Protein AF-A0A067C933-F1 (afdb_monomer_lite)

InterPro domains:
  IPR001683 Phox homology [PF00787] (26-85)
  IPR001683 Phox homology [PS50195] (1-120)
  IPR036871 PX domain superfamily [G3DSA:3.30.1520.10] (2-106)
  IPR036871 PX domain superfamily [SSF64268] (8-86)

Organism: Saprolegnia parasitica (strain CBS 223.65) (NCBI:txid695850)

Secondary structure (DSSP, 8-state):
-----PPPP--EEEEEEEETTEEEEEEEEHHHHHHHHHHHHHH----PPPPPPPPSSSTTSHHHHHHHHHHHHHHHHHHHH-TT--EEEE-SSS-EEEE-------HHHHHHHHHHS---------

Structure (mmCIF, N/CA/C/O backbone):
data_AF-A0A067C933-F1
#
_entry.id   AF-A0A067C933-F1
#
loop_
_atom_site.group_PDB
_atom_site.id
_atom_site.type_symbol
_atom_site.label_atom_id
_atom_site.label_alt_id
_atom_site.label_comp_id
_atom_site.label_asym_id
_atom_site.label_entity_id
_atom_site.label_seq_id
_atom_site.pdbx_PDB_ins_code
_atom_site.Cartn_x
_atom_site.Cartn_y
_atom_site.Cartn_z
_atom_site.occupancy
_atom_site.B_iso_or_equiv
_atom_site.auth_seq_id
_atom_site.auth_comp_id
_atom_site.auth_asym_id
_atom_site.auth_atom_id
_atom_site.pdbx_PDB_model_num
ATOM 1 N N . MET A 1 1 ? -2.277 -32.487 -22.634 1.00 36.12 1 MET A N 1
ATOM 2 C CA . MET A 1 1 ? -1.527 -31.249 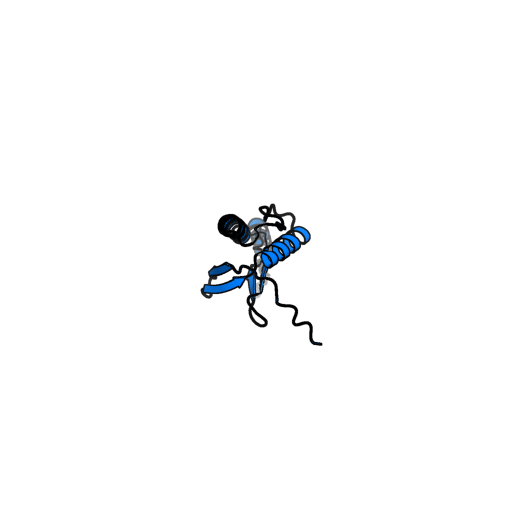-22.931 1.00 36.12 1 MET A CA 1
ATOM 3 C C . MET A 1 1 ? -1.914 -30.205 -21.892 1.00 36.12 1 MET A C 1
ATOM 5 O O . MET A 1 1 ? -2.949 -29.569 -22.028 1.00 36.12 1 MET A O 1
ATOM 9 N N . VAL A 1 2 ? -1.167 -30.122 -20.790 1.00 41.16 2 VAL A N 1
ATOM 10 C CA . VAL A 1 2 ? -1.400 -29.120 -19.741 1.00 41.16 2 VAL A CA 1
ATOM 11 C C . VAL A 1 2 ? -0.589 -27.896 -20.137 1.00 41.16 2 VAL A C 1
ATOM 13 O O . VAL A 1 2 ? 0.637 -27.936 -20.101 1.00 41.16 2 VAL A O 1
ATOM 16 N N . LEU A 1 3 ? -1.261 -26.829 -20.570 1.00 44.69 3 LEU A N 1
ATOM 17 C CA . LEU A 1 3 ? -0.622 -25.525 -20.694 1.00 44.69 3 LEU A CA 1
ATOM 18 C C . LEU A 1 3 ? -0.359 -25.039 -19.268 1.00 44.69 3 LEU A C 1
ATOM 20 O O . LEU A 1 3 ? -1.222 -24.429 -18.640 1.00 44.69 3 LEU A O 1
ATOM 24 N N . ALA A 1 4 ? 0.812 -25.369 -18.728 1.00 47.03 4 ALA A N 1
ATOM 25 C CA . ALA A 1 4 ? 1.339 -24.674 -17.570 1.00 47.03 4 ALA A CA 1
ATOM 26 C C . ALA A 1 4 ? 1.529 -23.217 -18.003 1.00 47.03 4 ALA A C 1
ATOM 28 O O . ALA A 1 4 ? 2.513 -22.866 -18.646 1.00 47.03 4 ALA A O 1
ATOM 29 N N . THR A 1 5 ? 0.534 -22.370 -17.746 1.00 51.25 5 THR A N 1
ATOM 30 C CA . THR A 1 5 ? 0.688 -20.928 -17.911 1.00 51.25 5 THR A CA 1
ATOM 31 C C . THR A 1 5 ? 1.694 -20.483 -16.862 1.00 51.25 5 THR A C 1
ATOM 33 O O . THR A 1 5 ? 1.325 -20.254 -15.707 1.00 51.25 5 THR A O 1
ATOM 36 N N . GLU A 1 6 ? 2.971 -20.428 -17.233 1.00 55.50 6 GLU A N 1
ATOM 37 C CA . GLU A 1 6 ? 4.002 -19.839 -16.392 1.00 55.50 6 GLU A CA 1
ATOM 38 C C . GLU A 1 6 ? 3.544 -18.430 -16.008 1.00 55.50 6 GLU A C 1
ATOM 40 O O . GLU A 1 6 ? 3.232 -17.586 -16.856 1.00 55.50 6 GLU A O 1
ATOM 45 N N . LYS A 1 7 ? 3.394 -18.191 -14.702 1.00 73.56 7 LYS A N 1
ATOM 46 C CA . LYS A 1 7 ? 2.989 -16.880 -14.201 1.00 73.56 7 LYS A CA 1
ATOM 47 C C . LYS A 1 7 ? 4.077 -15.889 -14.596 1.00 73.56 7 LYS A C 1
ATOM 49 O O . LYS A 1 7 ? 5.212 -16.024 -14.153 1.00 73.56 7 LYS A O 1
ATOM 54 N N . ALA A 1 8 ? 3.714 -14.887 -15.398 1.00 79.81 8 ALA A N 1
ATOM 55 C CA . ALA A 1 8 ? 4.637 -13.826 -15.777 1.00 79.81 8 ALA A CA 1
ATOM 56 C C . ALA A 1 8 ? 5.303 -13.219 -14.524 1.00 79.81 8 ALA A C 1
ATOM 58 O O . ALA A 1 8 ? 4.600 -12.980 -13.530 1.00 79.81 8 ALA A O 1
ATOM 59 N N . PRO A 1 9 ? 6.620 -12.953 -14.562 1.00 85.62 9 PRO A N 1
ATOM 60 C CA . PRO A 1 9 ? 7.351 -12.430 -13.416 1.00 85.62 9 PRO A CA 1
ATOM 61 C C . PRO A 1 9 ? 6.757 -11.105 -12.929 1.00 85.62 9 PRO A C 1
ATOM 63 O O . PRO A 1 9 ? 6.274 -10.279 -13.712 1.00 85.62 9 PRO A O 1
ATOM 66 N N . PHE A 1 10 ? 6.787 -10.897 -11.615 1.00 88.44 10 PHE A N 1
ATOM 67 C CA . PHE A 1 10 ? 6.245 -9.705 -10.972 1.00 88.44 10 PHE A CA 1
ATOM 68 C C . PHE A 1 10 ? 7.122 -9.245 -9.812 1.00 88.44 10 PHE A C 1
ATOM 70 O O . PHE A 1 10 ? 7.915 -10.004 -9.269 1.00 88.44 10 PHE A O 1
ATOM 77 N N . VAL A 1 11 ? 6.948 -7.977 -9.442 1.00 91.75 11 VAL A N 1
ATOM 78 C CA . VAL A 1 11 ? 7.640 -7.347 -8.316 1.00 91.75 11 VAL A CA 1
ATOM 79 C C . VAL A 1 11 ? 6.681 -7.244 -7.144 1.00 91.75 11 VAL A C 1
ATOM 81 O O . VAL A 1 11 ? 5.545 -6.771 -7.300 1.00 91.75 11 VAL A O 1
ATOM 84 N N . GLU A 1 12 ? 7.173 -7.642 -5.980 1.00 95.25 12 GLU A N 1
ATOM 85 C CA . GLU A 1 12 ? 6.558 -7.369 -4.690 1.00 95.25 12 GLU A CA 1
ATOM 86 C C . GLU A 1 12 ? 7.378 -6.333 -3.936 1.00 95.25 12 GLU A C 1
ATOM 88 O O . GLU A 1 12 ? 8.593 -6.229 -4.088 1.00 95.25 12 GLU A O 1
ATOM 93 N N . TYR A 1 13 ? 6.667 -5.532 -3.159 1.00 95.81 13 TYR A N 1
ATOM 94 C CA . TYR A 1 13 ? 7.231 -4.529 -2.282 1.00 95.81 13 TYR A CA 1
ATOM 95 C C . TYR A 1 13 ? 6.959 -4.985 -0.858 1.00 95.81 13 TYR A C 1
ATOM 97 O O . TYR A 1 13 ? 5.819 -5.331 -0.537 1.00 95.81 13 TYR A O 1
ATOM 105 N N . GLU A 1 14 ? 7.996 -4.983 -0.034 1.00 97.06 14 GLU A N 1
ATOM 106 C CA . GLU A 1 14 ? 7.857 -5.123 1.407 1.00 97.06 14 GLU A CA 1
ATOM 107 C C . GLU A 1 14 ? 7.205 -3.861 1.975 1.00 97.06 14 GLU A C 1
ATOM 109 O O . GLU A 1 14 ? 7.569 -2.735 1.620 1.00 97.06 14 GLU A O 1
ATOM 114 N N . ILE A 1 15 ? 6.201 -4.061 2.818 1.00 96.12 15 ILE A N 1
ATOM 115 C CA . ILE A 1 15 ? 5.399 -3.009 3.422 1.00 96.12 15 ILE A CA 1
ATOM 116 C C . ILE A 1 15 ? 5.425 -3.212 4.921 1.00 96.12 15 ILE A C 1
ATOM 118 O O . ILE A 1 15 ? 4.881 -4.189 5.437 1.00 96.12 15 ILE A O 1
ATOM 122 N N . GLU A 1 16 ? 5.994 -2.234 5.603 1.00 96.62 16 GLU A N 1
ATOM 123 C CA . GLU A 1 16 ? 6.002 -2.147 7.051 1.00 96.62 16 GLU A CA 1
ATOM 124 C C . GLU A 1 16 ? 4.853 -1.250 7.512 1.00 96.62 16 GLU A C 1
ATOM 126 O O . GLU A 1 16 ? 4.755 -0.078 7.139 1.00 96.62 16 GLU A O 1
ATOM 131 N N . ILE A 1 17 ? 3.954 -1.807 8.318 1.00 94.56 17 ILE A N 1
ATOM 132 C CA . ILE A 1 17 ? 2.792 -1.102 8.850 1.00 94.56 17 ILE A CA 1
ATOM 133 C C . ILE A 1 17 ? 2.899 -1.073 10.367 1.00 94.56 17 ILE A C 1
ATOM 135 O O . ILE A 1 17 ? 2.599 -2.052 11.051 1.00 94.56 17 ILE A O 1
ATOM 139 N N . SER A 1 18 ? 3.312 0.075 10.893 1.00 95.06 18 SER A N 1
ATOM 140 C CA . SER A 1 18 ? 3.338 0.315 12.332 1.00 95.06 18 SER A CA 1
ATOM 141 C C . SER A 1 18 ? 1.950 0.713 12.830 1.00 95.06 18 SER A C 1
ATOM 143 O O . SER A 1 18 ? 1.312 1.631 12.305 1.00 95.06 18 SER A O 1
ATOM 145 N N . THR A 1 19 ? 1.465 0.003 13.842 1.00 92.69 19 THR A N 1
ATOM 146 C CA . THR A 1 19 ? 0.189 0.265 14.510 1.00 92.69 19 THR A CA 1
ATOM 147 C C . THR A 1 19 ? 0.411 0.396 16.018 1.00 92.69 19 THR A C 1
ATOM 149 O O . THR A 1 19 ? 1.407 -0.110 16.533 1.00 92.69 19 THR A O 1
ATOM 152 N N . PRO A 1 20 ? -0.539 0.974 16.778 1.00 92.69 20 PRO A N 1
ATOM 153 C CA . PRO A 1 20 ? -0.445 0.997 18.241 1.00 92.69 20 PRO A CA 1
ATOM 154 C C . PRO A 1 20 ? -0.351 -0.393 18.892 1.00 92.69 20 PRO A C 1
ATOM 156 O O . PRO A 1 20 ? 0.035 -0.495 20.049 1.00 92.69 20 PRO A O 1
ATOM 159 N N . LYS A 1 21 ? -0.731 -1.458 18.170 1.00 91.94 21 LYS A N 1
ATOM 160 C CA . LYS A 1 21 ? -0.682 -2.848 18.645 1.00 91.94 21 LYS A CA 1
ATOM 161 C C . LYS A 1 21 ? 0.586 -3.593 18.216 1.00 91.94 21 LYS A C 1
ATOM 163 O O . LYS A 1 21 ? 0.722 -4.765 18.542 1.00 91.94 21 LYS A O 1
ATOM 168 N N . GLY A 1 22 ? 1.480 -2.943 17.472 1.00 94.12 22 GLY A N 1
ATOM 169 C CA . GLY A 1 22 ? 2.707 -3.543 16.959 1.00 94.12 22 GLY A CA 1
ATOM 170 C C . GLY A 1 22 ? 2.923 -3.308 15.467 1.00 94.12 22 GLY A C 1
ATOM 171 O O . GLY A 1 22 ? 2.150 -2.611 14.799 1.00 94.12 22 GLY A O 1
ATOM 172 N N . LEU A 1 23 ? 3.999 -3.905 14.962 1.00 95.81 23 LEU A N 1
ATOM 173 C CA . LEU A 1 23 ? 4.430 -3.846 13.570 1.00 95.81 23 LEU A CA 1
ATOM 174 C C . LEU A 1 23 ? 3.897 -5.053 12.795 1.00 95.81 23 LEU A C 1
ATOM 176 O O . LEU A 1 23 ? 4.014 -6.189 13.248 1.00 95.81 23 LEU A O 1
ATOM 180 N N . VAL A 1 24 ? 3.353 -4.804 11.607 1.00 95.44 24 VAL A N 1
ATOM 181 C CA . VAL A 1 24 ? 2.979 -5.844 10.645 1.00 95.44 24 VAL A CA 1
ATOM 182 C C . VAL A 1 24 ? 3.791 -5.643 9.375 1.00 95.44 24 VAL A C 1
ATOM 184 O O . VAL A 1 24 ? 3.774 -4.554 8.806 1.00 95.44 24 VAL A O 1
ATOM 187 N N . VAL A 1 25 ? 4.469 -6.694 8.917 1.00 95.56 25 VAL A N 1
ATOM 188 C CA . VAL A 1 25 ? 5.221 -6.699 7.656 1.00 95.56 25 VAL A CA 1
ATOM 189 C C . VAL A 1 25 ? 4.495 -7.580 6.648 1.00 95.56 25 VAL A C 1
ATOM 191 O O . VAL A 1 25 ? 4.085 -8.693 6.975 1.00 95.56 25 VAL A O 1
ATOM 194 N N . CYS A 1 2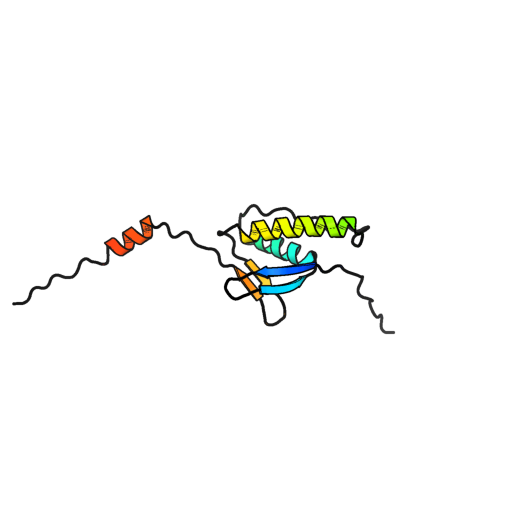6 ? 4.307 -7.093 5.423 1.00 95.38 26 CYS A N 1
ATOM 195 C CA . CYS A 1 26 ? 3.737 -7.899 4.347 1.00 95.38 26 CYS A CA 1
ATOM 196 C C . CYS A 1 26 ? 4.319 -7.563 2.977 1.00 95.38 26 CYS A C 1
ATOM 198 O O . CYS A 1 26 ? 4.786 -6.455 2.734 1.00 95.38 26 CYS A O 1
ATOM 200 N N . TRP A 1 27 ? 4.227 -8.521 2.060 1.00 96.25 27 TRP A N 1
ATOM 201 C CA . TRP A 1 27 ? 4.653 -8.366 0.674 1.00 96.25 27 TRP A CA 1
ATOM 202 C C . TRP A 1 27 ? 3.433 -8.106 -0.202 1.00 96.25 27 TRP A C 1
ATOM 204 O O . TRP A 1 27 ? 2.431 -8.822 -0.121 1.00 96.25 27 TRP A O 1
ATOM 214 N N . LYS A 1 28 ? 3.478 -7.035 -0.999 1.00 95.06 28 LYS A N 1
ATOM 215 C CA . LYS A 1 28 ? 2.355 -6.623 -1.850 1.00 95.06 28 LYS A CA 1
ATOM 216 C C . LYS A 1 28 ? 2.818 -6.217 -3.233 1.00 95.06 28 LYS A C 1
ATOM 218 O O . LYS A 1 28 ? 3.829 -5.539 -3.416 1.00 95.06 28 LYS A O 1
ATOM 223 N N . ARG A 1 29 ? 2.013 -6.544 -4.239 1.00 93.38 29 ARG A N 1
ATOM 224 C CA . ARG A 1 29 ? 2.231 -6.083 -5.611 1.00 93.38 29 ARG A CA 1
ATOM 225 C C . ARG A 1 29 ? 1.719 -4.662 -5.774 1.00 93.38 29 ARG A C 1
ATOM 227 O O . ARG A 1 29 ? 0.648 -4.299 -5.290 1.00 93.38 29 ARG A O 1
ATOM 234 N N . PHE A 1 30 ? 2.383 -3.889 -6.631 1.00 92.94 30 PHE A N 1
ATOM 235 C CA . PHE A 1 30 ? 1.970 -2.519 -6.970 1.00 92.94 30 PHE A CA 1
ATOM 236 C C . PHE A 1 30 ? 0.489 -2.399 -7.406 1.00 92.94 30 PHE A C 1
ATOM 238 O O . PHE A 1 30 ? -0.179 -1.391 -7.161 1.00 92.94 30 PHE A O 1
ATOM 245 N N . ARG A 1 31 ? -0.057 -3.441 -8.054 1.00 91.12 31 ARG A N 1
ATOM 246 C CA . ARG A 1 31 ? -1.464 -3.486 -8.487 1.00 91.12 31 ARG A CA 1
ATOM 247 C C . ARG A 1 31 ? -2.445 -3.381 -7.316 1.00 91.12 31 ARG A C 1
ATOM 249 O O . ARG A 1 31 ? -3.495 -2.768 -7.494 1.00 91.12 31 ARG A O 1
ATOM 256 N N . GLU A 1 32 ? -2.124 -3.941 -6.156 1.00 93.94 32 GLU A N 1
ATOM 257 C CA . GLU A 1 32 ? -3.009 -3.934 -4.985 1.00 93.94 32 GLU A CA 1
ATOM 258 C C . GLU A 1 32 ? -3.241 -2.502 -4.487 1.00 93.94 32 GLU A C 1
ATOM 260 O O . GLU A 1 32 ? -4.381 -2.095 -4.278 1.00 93.94 32 GLU A O 1
ATOM 265 N N . PHE A 1 33 ? -2.199 -1.669 -4.466 1.00 94.06 33 PHE A N 1
ATOM 266 C CA . PHE A 1 33 ? -2.319 -0.249 -4.112 1.00 94.06 33 PHE A CA 1
ATOM 267 C C . PHE A 1 33 ? -3.115 0.565 -5.131 1.00 94.06 33 PHE A C 1
ATOM 269 O O . PHE A 1 33 ? -3.835 1.498 -4.770 1.00 94.06 33 PHE A O 1
ATOM 276 N N . ARG A 1 34 ? -3.056 0.198 -6.418 1.00 93.12 34 ARG A N 1
ATOM 277 C CA . ARG A 1 34 ? -3.923 0.815 -7.434 1.00 93.12 34 ARG A CA 1
ATOM 278 C C . ARG A 1 34 ? -5.394 0.492 -7.193 1.00 93.12 34 ARG A C 1
ATOM 280 O O . ARG A 1 34 ? -6.226 1.383 -7.365 1.00 93.12 34 ARG A O 1
ATOM 287 N N . ILE A 1 35 ? -5.702 -0.748 -6.812 1.00 93.12 35 ILE A N 1
ATOM 288 C CA . ILE A 1 35 ? -7.06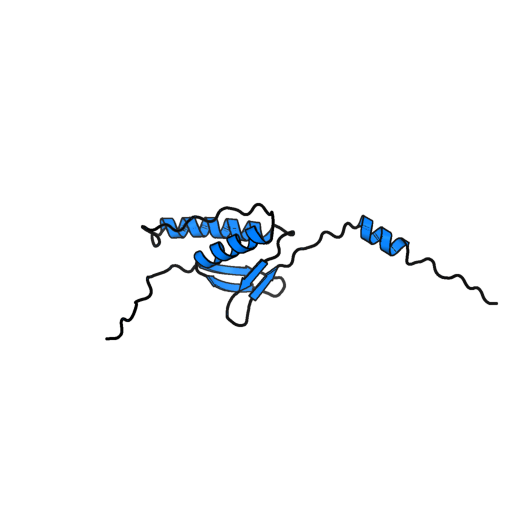2 -1.167 -6.451 1.00 93.12 35 ILE A CA 1
ATOM 289 C C . ILE A 1 35 ? -7.516 -0.407 -5.202 1.00 93.12 35 ILE A C 1
ATOM 291 O O . ILE A 1 35 ? -8.582 0.202 -5.235 1.00 93.12 35 ILE A O 1
ATOM 295 N N . LEU A 1 36 ? -6.676 -0.340 -4.164 1.00 93.44 36 LEU A N 1
ATOM 296 C CA . LEU A 1 36 ? -6.953 0.424 -2.946 1.00 93.44 36 LEU A CA 1
ATOM 297 C C . LEU A 1 36 ? -7.265 1.893 -3.260 1.00 93.44 36 LEU A C 1
ATOM 299 O O . LEU A 1 36 ? -8.323 2.397 -2.892 1.00 93.44 36 LEU A O 1
ATOM 303 N N . ARG A 1 37 ? -6.396 2.574 -4.017 1.00 93.56 37 ARG A N 1
ATOM 304 C CA . ARG A 1 37 ? -6.617 3.966 -4.436 1.00 93.56 37 ARG A CA 1
ATOM 305 C C . ARG A 1 37 ? -7.924 4.132 -5.209 1.00 93.56 37 ARG A C 1
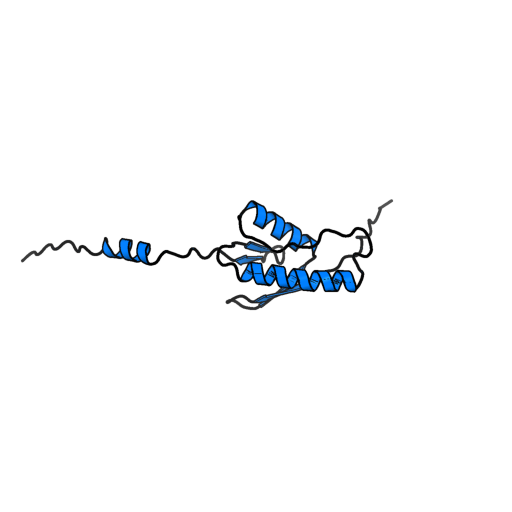ATOM 307 O O . ARG A 1 37 ? -8.627 5.121 -5.019 1.00 93.56 37 ARG A O 1
ATOM 314 N N . HIS A 1 38 ? -8.235 3.200 -6.106 1.00 91.56 38 HIS A N 1
ATOM 315 C CA . HIS A 1 38 ? -9.483 3.236 -6.859 1.00 91.56 38 HIS A CA 1
ATOM 316 C C . HIS A 1 38 ? -10.699 3.080 -5.937 1.00 91.56 38 HIS A C 1
ATOM 318 O O . HIS A 1 38 ? -11.686 3.793 -6.113 1.00 91.56 38 HIS A O 1
ATOM 324 N N . GLY A 1 39 ? -10.639 2.171 -4.962 1.00 91.62 39 GLY A N 1
ATOM 325 C CA . GLY A 1 39 ? -11.680 2.008 -3.950 1.00 91.62 39 GLY A CA 1
ATOM 326 C C . GLY A 1 39 ? -11.895 3.297 -3.161 1.00 91.62 39 GLY A C 1
ATOM 327 O O . GLY A 1 39 ? -13.013 3.794 -3.092 1.00 91.62 39 GLY A O 1
ATOM 328 N N . LEU A 1 40 ? -10.811 3.910 -2.682 1.00 91.56 40 LEU A N 1
ATOM 329 C CA . LEU A 1 40 ? -10.880 5.144 -1.896 1.00 91.56 40 LEU A CA 1
ATOM 330 C C . LEU A 1 40 ? -11.429 6.338 -2.673 1.00 91.56 40 LEU A C 1
ATOM 332 O O . LEU A 1 40 ? -12.149 7.153 -2.107 1.00 91.56 40 LEU A O 1
ATOM 336 N N . LYS A 1 41 ? -11.133 6.435 -3.971 1.00 90.25 41 LYS A N 1
ATOM 337 C CA . LYS A 1 41 ? -11.734 7.458 -4.837 1.00 90.25 41 LYS A CA 1
ATOM 338 C C . LYS A 1 41 ? -13.246 7.311 -4.996 1.00 90.25 41 LYS A C 1
ATOM 340 O O . LYS A 1 41 ? -13.908 8.298 -5.277 1.00 90.25 41 LYS A O 1
ATOM 345 N N . ARG A 1 42 ? -13.782 6.093 -4.876 1.00 88.94 42 ARG A N 1
ATOM 346 C CA . ARG A 1 42 ? -15.231 5.849 -4.945 1.00 88.94 42 ARG A CA 1
ATOM 347 C C . ARG A 1 42 ? -15.926 6.150 -3.621 1.00 88.94 42 ARG A C 1
ATOM 349 O O . ARG A 1 42 ? -17.095 6.502 -3.629 1.00 88.94 42 ARG A O 1
ATOM 356 N N . THR A 1 43 ? -15.227 5.988 -2.501 1.00 87.44 43 THR A N 1
ATOM 357 C CA . THR A 1 43 ? -15.807 6.115 -1.155 1.00 87.44 43 THR A CA 1
ATOM 358 C C . THR A 1 43 ? -15.477 7.439 -0.465 1.00 87.44 43 THR A C 1
ATOM 360 O O . THR A 1 43 ? -15.977 7.706 0.628 1.00 87.44 43 THR A O 1
ATOM 363 N N . SER A 1 44 ? -14.628 8.278 -1.064 1.00 86.25 44 SER A N 1
ATOM 364 C CA . SER A 1 44 ? -14.215 9.556 -0.486 1.00 86.25 44 SER A CA 1
ATOM 365 C C . SER A 1 44 ? -13.846 10.589 -1.550 1.00 86.25 44 SER A C 1
ATOM 367 O O . SER A 1 44 ? -13.288 10.256 -2.594 1.00 86.25 44 SER A O 1
ATOM 369 N N . ASN A 1 45 ? -14.058 11.865 -1.222 1.00 82.69 45 ASN A N 1
ATOM 370 C CA . ASN A 1 45 ? -13.621 13.009 -2.032 1.00 82.69 45 ASN A CA 1
ATOM 371 C C . ASN A 1 45 ? -12.190 13.467 -1.691 1.00 82.69 45 ASN A C 1
ATOM 373 O O . ASN A 1 45 ? -11.780 14.571 -2.050 1.00 82.69 45 ASN A O 1
ATOM 377 N N . ALA A 1 46 ? -11.422 12.651 -0.962 1.00 84.12 46 ALA A N 1
ATOM 378 C CA . ALA A 1 46 ? -10.077 13.023 -0.553 1.00 84.12 46 ALA A CA 1
ATOM 379 C C . ALA A 1 46 ? -9.149 13.144 -1.770 1.00 84.12 46 ALA A C 1
ATOM 381 O O . ALA A 1 46 ? -9.121 12.283 -2.657 1.00 84.12 46 ALA A O 1
ATOM 382 N N . ARG A 1 47 ? -8.326 14.195 -1.785 1.00 84.19 47 ARG A N 1
ATOM 383 C CA . ARG A 1 47 ? -7.250 14.330 -2.770 1.00 84.19 47 ARG A CA 1
ATOM 384 C C . ARG A 1 47 ? -6.154 13.317 -2.446 1.00 84.19 47 ARG A C 1
ATOM 386 O O . ARG A 1 47 ? -5.347 13.529 -1.552 1.00 84.19 47 ARG A O 1
ATOM 393 N N . LEU A 1 48 ? -6.164 12.199 -3.168 1.00 83.06 48 LEU A N 1
ATOM 394 C CA . LEU A 1 48 ? -5.158 11.144 -3.066 1.00 83.06 48 LEU A CA 1
ATOM 395 C C . LEU A 1 48 ? -4.092 11.293 -4.158 1.00 83.06 48 LEU A C 1
ATOM 397 O O . LEU A 1 48 ? -4.457 11.484 -5.331 1.00 83.06 48 LEU A O 1
ATOM 401 N N . PRO A 1 49 ? -2.802 11.104 -3.829 1.00 82.88 49 PRO A N 1
ATOM 402 C CA . PRO A 1 49 ? -1.725 11.248 -4.795 1.00 82.88 49 PRO A CA 1
ATOM 403 C C . PRO A 1 49 ? -1.886 10.208 -5.906 1.00 82.88 49 PRO A C 1
ATOM 405 O O . PRO A 1 49 ? -2.489 9.140 -5.731 1.00 82.88 49 PRO A O 1
ATOM 408 N N . SER A 1 50 ? -1.443 10.549 -7.113 1.00 83.44 50 SER A N 1
ATOM 409 C CA . SER A 1 50 ? -1.533 9.650 -8.260 1.00 83.44 50 SER A CA 1
ATOM 410 C C . SER A 1 50 ? -0.530 8.515 -8.152 1.00 83.44 50 SER A C 1
ATOM 412 O O . SER A 1 50 ? 0.660 8.757 -8.018 1.00 83.44 50 SER A O 1
ATOM 414 N N . LEU A 1 51 ? -1.011 7.281 -8.297 1.00 89.19 51 LEU A N 1
ATOM 415 C CA . LEU A 1 51 ? -0.150 6.129 -8.542 1.00 89.19 51 LEU A CA 1
ATOM 416 C C . LEU A 1 51 ? 0.080 5.971 -10.054 1.00 89.19 51 LEU A C 1
ATOM 418 O O . LEU A 1 51 ? -0.879 6.144 -10.820 1.00 89.19 51 LEU A O 1
ATOM 422 N N . PRO A 1 52 ? 1.301 5.620 -10.494 1.00 84.00 52 PRO A N 1
ATOM 423 C CA . PRO A 1 52 ? 1.628 5.485 -11.905 1.00 84.00 52 PRO A CA 1
ATOM 424 C C . PRO A 1 52 ? 0.754 4.436 -12.599 1.00 84.00 52 PRO A C 1
ATOM 426 O O . PRO A 1 52 ? 0.336 3.424 -12.021 1.00 84.00 52 PRO A O 1
ATOM 429 N N . LYS A 1 53 ? 0.454 4.690 -13.876 1.00 79.50 53 LYS A N 1
ATOM 430 C CA . LYS A 1 53 ? -0.261 3.732 -14.726 1.00 79.50 53 LYS A CA 1
ATOM 431 C C . LYS A 1 53 ? 0.629 2.510 -14.982 1.00 79.50 53 LYS A C 1
ATOM 433 O O . LYS A 1 53 ? 1.849 2.551 -14.842 1.00 79.50 53 LYS A O 1
ATOM 438 N N . ARG A 1 54 ? 0.004 1.391 -15.359 1.00 77.19 54 ARG A N 1
ATOM 439 C CA . ARG A 1 54 ? 0.749 0.195 -15.775 1.00 77.19 54 ARG A CA 1
ATOM 440 C C . ARG A 1 54 ? 1.536 0.552 -17.037 1.00 77.19 54 ARG A C 1
ATOM 442 O O . ARG A 1 54 ? 0.918 0.961 -18.015 1.00 77.19 54 ARG A O 1
ATOM 449 N N . ARG A 1 55 ? 2.860 0.386 -17.003 1.00 77.62 55 ARG A N 1
ATOM 450 C CA . ARG A 1 55 ? 3.686 0.383 -18.215 1.00 77.62 55 ARG A CA 1
ATOM 451 C C . ARG A 1 55 ? 3.552 -0.994 -18.868 1.00 77.62 55 ARG A C 1
ATOM 453 O O . ARG A 1 55 ? 3.306 -1.978 -18.173 1.00 77.62 55 ARG A O 1
ATOM 460 N N . TRP A 1 56 ? 3.621 -1.064 -20.189 1.00 70.75 56 TRP A N 1
ATOM 461 C CA . TRP A 1 56 ? 3.575 -2.340 -20.920 1.00 70.75 56 TRP A CA 1
ATOM 462 C C . TRP A 1 56 ? 4.981 -2.869 -21.217 1.00 70.75 56 TRP A C 1
ATOM 464 O O . TRP A 1 56 ? 5.169 -4.076 -21.293 1.00 70.75 56 TRP A O 1
ATOM 474 N N . LEU A 1 57 ? 5.966 -1.970 -21.270 1.00 69.69 57 LEU A N 1
ATOM 475 C CA . LEU A 1 57 ? 7.382 -2.254 -21.489 1.00 69.69 57 LEU A CA 1
ATOM 476 C C . LEU A 1 57 ? 8.192 -1.912 -20.228 1.00 69.69 57 LEU A C 1
ATOM 478 O O . LEU A 1 57 ? 7.789 -1.042 -19.451 1.00 69.69 57 LEU A O 1
ATOM 482 N N . CYS A 1 58 ? 9.308 -2.616 -20.018 1.00 76.44 58 CYS A N 1
ATOM 483 C CA . CYS A 1 58 ? 10.286 -2.374 -18.943 1.00 76.44 58 CYS A CA 1
ATOM 484 C C . CYS A 1 58 ? 9.708 -2.331 -17.514 1.00 76.44 58 CYS A C 1
ATOM 486 O O . CYS A 1 58 ? 10.238 -1.664 -16.633 1.00 76.44 58 CYS A O 1
ATOM 488 N N . ASN A 1 59 ? 8.626 -3.068 -17.245 1.00 78.38 59 ASN A N 1
ATOM 489 C CA . ASN A 1 59 ? 7.970 -3.071 -15.929 1.00 78.38 59 ASN A CA 1
ATOM 490 C C . ASN A 1 59 ? 8.837 -3.590 -14.776 1.00 78.38 59 ASN A C 1
ATOM 492 O O . ASN A 1 59 ? 8.498 -3.320 -13.622 1.00 78.38 59 ASN A O 1
ATOM 496 N N . LEU A 1 60 ? 9.869 -4.368 -15.109 1.00 86.50 60 LEU A N 1
ATOM 497 C CA . LEU A 1 60 ? 10.808 -5.001 -14.188 1.00 86.50 60 LEU A CA 1
ATOM 498 C C . LEU A 1 60 ? 12.178 -4.304 -14.190 1.00 86.50 60 LEU A C 1
ATOM 500 O O . LEU A 1 60 ? 13.108 -4.819 -13.583 1.00 86.50 60 LEU A O 1
ATOM 504 N N . SER A 1 61 ? 12.324 -3.158 -14.873 1.00 89.44 61 SER A N 1
ATOM 505 C CA . SER A 1 61 ? 13.570 -2.391 -14.792 1.00 89.44 61 SER A CA 1
ATOM 506 C C . SER A 1 61 ? 13.756 -1.825 -13.387 1.00 89.44 61 SER A C 1
ATOM 508 O O . SER A 1 61 ? 12.786 -1.420 -12.738 1.00 89.44 61 SER A O 1
ATOM 510 N N . THR A 1 62 ? 15.005 -1.755 -12.933 1.00 91.00 62 THR A N 1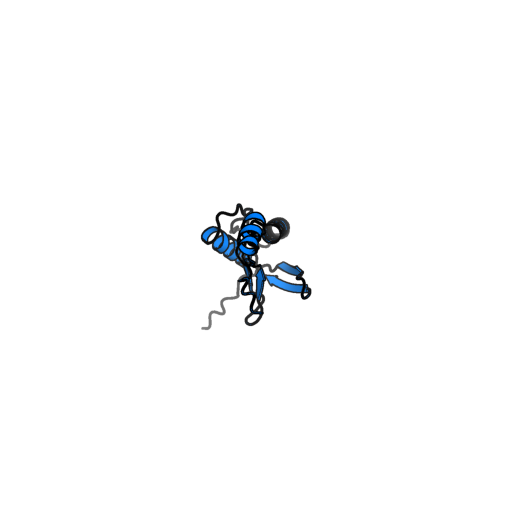
ATOM 511 C CA . THR A 1 62 ? 15.392 -1.152 -11.649 1.00 91.00 62 THR A CA 1
ATOM 512 C C . THR A 1 62 ? 14.846 0.266 -11.495 1.00 91.00 62 THR A C 1
ATOM 514 O O . THR A 1 62 ? 14.275 0.575 -10.451 1.00 91.00 62 THR A O 1
ATOM 517 N N . ASP A 1 63 ? 14.903 1.081 -12.550 1.00 90.81 63 ASP A N 1
ATOM 518 C CA . ASP A 1 63 ? 14.363 2.449 -12.550 1.00 90.81 63 ASP A CA 1
ATOM 519 C C . ASP A 1 63 ? 12.845 2.483 -12.341 1.00 90.81 63 ASP A C 1
ATOM 521 O O . ASP A 1 63 ? 12.319 3.272 -11.560 1.00 90.81 63 ASP A O 1
ATOM 525 N N . THR A 1 64 ? 12.106 1.585 -13.001 1.00 90.62 64 THR A N 1
ATOM 526 C CA . THR A 1 64 ? 10.648 1.512 -12.826 1.00 90.62 64 THR A CA 1
ATOM 527 C C . THR A 1 64 ? 10.292 1.019 -11.423 1.00 90.62 64 THR A C 1
ATOM 529 O O . THR A 1 64 ? 9.287 1.445 -10.845 1.00 90.62 64 THR A O 1
ATOM 532 N N . ILE A 1 65 ? 11.091 0.108 -10.865 1.00 92.62 65 ILE A N 1
ATOM 533 C CA . ILE A 1 65 ? 10.895 -0.419 -9.513 1.00 92.62 65 ILE A CA 1
ATOM 534 C C . ILE A 1 65 ? 11.149 0.674 -8.471 1.00 92.62 65 ILE A C 1
ATOM 536 O O . ILE A 1 65 ? 10.318 0.843 -7.573 1.00 92.62 65 ILE A O 1
ATOM 540 N N . SER A 1 66 ? 12.241 1.431 -8.608 1.00 92.75 66 SER A N 1
ATOM 541 C CA . SER A 1 66 ? 12.619 2.509 -7.690 1.00 92.75 66 SER A CA 1
ATOM 542 C C . SER A 1 66 ? 11.622 3.670 -7.736 1.00 92.75 66 SER A C 1
ATOM 544 O O . SER A 1 66 ? 11.132 4.090 -6.686 1.00 92.75 66 SER A O 1
ATOM 546 N N . GLU A 1 67 ? 11.210 4.106 -8.930 1.00 92.38 67 GLU A N 1
ATOM 547 C CA . GLU A 1 67 ? 10.184 5.139 -9.120 1.00 92.38 67 GLU A CA 1
ATOM 548 C C . GLU A 1 67 ? 8.873 4.741 -8.424 1.00 92.38 67 GLU A C 1
ATOM 550 O O . GLU A 1 67 ? 8.295 5.504 -7.646 1.00 92.38 67 GLU A O 1
ATOM 555 N N . ARG A 1 68 ? 8.422 3.497 -8.628 1.00 93.50 68 ARG A N 1
ATOM 556 C CA . ARG A 1 68 ? 7.220 2.976 -7.962 1.00 93.50 68 ARG A CA 1
ATOM 557 C C . ARG A 1 68 ? 7.362 2.930 -6.450 1.00 93.50 68 ARG A C 1
ATOM 559 O O . ARG A 1 68 ? 6.384 3.240 -5.776 1.00 93.50 68 ARG A O 1
ATOM 566 N N . LYS A 1 69 ? 8.532 2.563 -5.921 1.00 94.50 69 LYS A N 1
ATOM 567 C CA . LYS A 1 69 ? 8.788 2.546 -4.474 1.00 94.50 69 LYS A CA 1
ATOM 568 C C . LYS A 1 69 ? 8.616 3.943 -3.874 1.00 94.50 69 LYS A C 1
ATOM 570 O O . LYS A 1 69 ? 7.887 4.096 -2.899 1.00 94.50 69 LYS A O 1
ATOM 575 N N . VAL A 1 70 ? 9.204 4.967 -4.497 1.00 94.44 70 VAL A N 1
ATOM 576 C CA . VAL A 1 70 ? 9.066 6.367 -4.056 1.00 94.44 70 VAL A CA 1
ATOM 577 C C . VAL A 1 70 ? 7.597 6.796 -4.049 1.00 94.44 70 VAL A C 1
ATOM 579 O O . VAL A 1 70 ? 7.100 7.323 -3.053 1.00 94.44 70 VAL A O 1
ATOM 582 N N . MET A 1 71 ? 6.868 6.509 -5.128 1.00 93.25 71 MET A N 1
ATOM 583 C CA . MET A 1 71 ? 5.456 6.884 -5.239 1.00 93.25 71 MET A CA 1
ATOM 584 C C . MET A 1 71 ? 4.548 6.095 -4.287 1.00 93.25 71 MET A C 1
ATOM 586 O O . MET A 1 71 ? 3.562 6.645 -3.794 1.00 93.25 71 MET A O 1
ATOM 590 N N . LEU A 1 72 ? 4.863 4.826 -4.010 1.00 95.06 72 LEU A N 1
ATOM 591 C CA . LEU A 1 72 ? 4.164 4.032 -2.999 1.00 95.06 72 LEU A CA 1
ATOM 592 C C . LEU A 1 72 ? 4.348 4.636 -1.613 1.00 95.06 72 LEU A C 1
ATOM 594 O O . LEU A 1 72 ? 3.353 4.856 -0.927 1.00 95.06 72 LEU A O 1
ATOM 598 N N . ASN A 1 73 ? 5.580 4.973 -1.235 1.00 95.44 73 ASN A N 1
ATOM 599 C CA . ASN A 1 73 ? 5.859 5.602 0.053 1.00 95.44 73 ASN A CA 1
ATOM 600 C C . ASN A 1 73 ? 5.099 6.925 0.195 1.00 95.44 73 ASN A C 1
ATOM 602 O O . ASN A 1 73 ? 4.402 7.132 1.183 1.00 95.44 73 ASN A O 1
ATOM 606 N N . GLN A 1 74 ? 5.133 7.785 -0.828 1.00 94.38 74 GLN A N 1
ATOM 607 C CA . GLN A 1 74 ? 4.375 9.037 -0.817 1.00 94.38 74 GLN A CA 1
ATOM 608 C C . GLN A 1 74 ? 2.860 8.801 -0.684 1.00 94.38 74 GLN A C 1
ATOM 610 O O . GLN A 1 74 ? 2.184 9.499 0.075 1.00 94.38 74 GLN A O 1
ATOM 615 N N . PHE A 1 75 ? 2.317 7.813 -1.403 1.00 94.75 75 PHE A N 1
ATOM 616 C CA . PHE A 1 75 ? 0.904 7.448 -1.327 1.00 94.75 75 PHE A CA 1
ATOM 617 C C . PHE A 1 75 ? 0.501 6.953 0.062 1.00 94.75 75 PHE A C 1
ATOM 619 O O . PHE A 1 75 ? -0.497 7.432 0.604 1.00 94.75 75 PHE A O 1
ATOM 626 N N . LEU A 1 76 ? 1.275 6.039 0.645 1.00 94.56 76 LEU A N 1
ATOM 627 C CA . LEU A 1 76 ? 1.001 5.469 1.961 1.00 94.56 76 LEU A CA 1
ATOM 628 C C . LEU A 1 76 ? 1.114 6.526 3.063 1.00 94.56 76 LEU A C 1
ATOM 630 O O . LEU A 1 76 ? 0.204 6.631 3.882 1.00 94.56 76 LEU A O 1
ATOM 634 N N . SER A 1 77 ? 2.141 7.378 3.030 1.00 93.62 77 SER A N 1
ATOM 635 C CA . SER A 1 77 ? 2.304 8.459 4.009 1.00 93.62 77 SER A CA 1
ATOM 636 C C . SER A 1 77 ? 1.112 9.420 4.018 1.00 93.62 77 SER A C 1
ATOM 638 O O . SER A 1 77 ? 0.589 9.748 5.082 1.00 93.62 77 SER A O 1
ATOM 640 N N . GLN A 1 78 ? 0.606 9.827 2.847 1.00 92.69 78 GLN A N 1
ATOM 641 C CA . GLN A 1 78 ? -0.574 10.703 2.767 1.00 92.69 78 GLN A CA 1
ATOM 642 C C . GLN A 1 78 ? -1.864 10.001 3.213 1.00 92.69 78 GLN A C 1
ATOM 644 O O . GLN A 1 78 ? -2.731 10.607 3.845 1.00 92.69 78 GLN A O 1
ATOM 649 N N . LEU A 1 79 ? -1.995 8.712 2.902 1.00 92.44 79 LEU A N 1
ATOM 650 C CA . LEU A 1 79 ? -3.135 7.882 3.282 1.00 92.44 79 LEU A CA 1
ATOM 651 C C . LEU A 1 79 ? -3.198 7.647 4.803 1.00 92.44 79 LEU A C 1
ATOM 653 O O . LEU A 1 79 ? -4.285 7.639 5.393 1.00 92.44 79 LEU A O 1
ATOM 657 N N . VAL A 1 80 ? -2.042 7.521 5.457 1.00 92.44 80 VAL A N 1
ATOM 658 C CA . VAL A 1 80 ? -1.931 7.468 6.920 1.00 92.44 80 VAL A CA 1
ATOM 659 C C . VAL A 1 80 ? -2.233 8.836 7.535 1.00 92.44 80 VAL A C 1
ATOM 661 O O . VAL A 1 80 ? -3.082 8.902 8.425 1.00 92.44 80 VAL A O 1
ATOM 664 N N . ALA A 1 81 ? -1.642 9.920 7.023 1.00 91.50 81 ALA A N 1
ATOM 665 C CA . ALA A 1 81 ? -1.795 11.272 7.573 1.00 91.50 81 ALA A CA 1
ATOM 666 C C . ALA A 1 81 ? -3.233 11.823 7.507 1.00 91.50 81 ALA A C 1
ATOM 668 O O . ALA A 1 81 ? -3.642 12.610 8.354 1.00 91.50 81 ALA A O 1
ATOM 669 N N . ASN A 1 82 ? -4.033 11.408 6.523 1.00 91.69 82 ASN A N 1
ATOM 670 C CA . ASN A 1 82 ? -5.385 11.936 6.351 1.00 91.69 82 ASN A CA 1
ATOM 671 C C . ASN A 1 82 ? -6.397 11.276 7.307 1.00 91.69 82 ASN A C 1
ATOM 673 O O . ASN A 1 82 ? -6.930 10.202 7.021 1.00 91.69 82 ASN A O 1
ATOM 677 N N . GLU A 1 83 ? -6.683 11.909 8.445 1.00 89.75 83 GLU A N 1
ATOM 678 C CA . GLU A 1 83 ? -7.602 11.409 9.485 1.00 89.75 83 GLU A CA 1
ATOM 679 C C . GLU A 1 83 ? -9.051 11.195 9.018 1.00 89.75 83 GLU A C 1
ATOM 681 O O . GLU A 1 83 ? -9.752 10.328 9.550 1.00 89.75 83 GLU A O 1
ATOM 686 N N . ALA A 1 84 ? -9.480 11.919 7.982 1.00 87.19 84 ALA A N 1
ATOM 687 C CA . ALA A 1 84 ? -10.809 11.776 7.399 1.00 87.19 84 ALA A CA 1
ATOM 688 C C . ALA A 1 84 ? -10.950 10.501 6.542 1.00 87.19 84 ALA A C 1
ATOM 690 O O . ALA A 1 84 ? -12.058 10.133 6.142 1.00 87.19 84 ALA A O 1
ATOM 691 N N . LEU A 1 85 ? -9.854 9.804 6.234 1.00 90.38 85 LEU A N 1
ATOM 692 C CA . LEU A 1 85 ? -9.885 8.585 5.434 1.00 90.38 85 LEU A CA 1
ATOM 693 C C . LEU A 1 85 ? -10.004 7.326 6.288 1.00 90.38 85 LEU A C 1
ATOM 695 O O . LEU A 1 85 ? -9.235 7.103 7.221 1.00 90.38 85 LEU A O 1
ATOM 699 N N . GLN A 1 86 ? -10.936 6.469 5.874 1.00 92.19 86 GLN A N 1
ATOM 700 C CA . GLN A 1 86 ? -11.036 5.084 6.309 1.00 92.19 86 GLN A CA 1
ATOM 701 C C . GLN A 1 86 ? -10.523 4.172 5.199 1.00 92.19 86 GLN A C 1
ATOM 703 O O . GLN A 1 86 ? -10.875 4.351 4.032 1.00 92.19 86 GLN A O 1
ATOM 708 N N . TRP A 1 87 ? -9.710 3.189 5.566 1.00 93.44 87 TRP A N 1
ATOM 709 C CA . TRP A 1 87 ? -9.140 2.229 4.631 1.00 93.44 87 TRP A CA 1
ATOM 710 C C . TRP A 1 87 ? -8.781 0.919 5.327 1.00 93.44 87 TRP A C 1
ATOM 712 O O . TRP A 1 87 ? -8.688 0.848 6.552 1.00 93.44 87 TRP A O 1
ATOM 722 N N . GLY A 1 88 ? -8.573 -0.119 4.523 1.00 93.75 88 GLY A N 1
ATOM 723 C CA . GLY A 1 88 ? -8.057 -1.403 4.972 1.00 93.75 88 GLY A CA 1
ATOM 724 C C . GLY A 1 88 ? -7.010 -1.930 4.000 1.00 93.75 88 GLY A C 1
ATOM 725 O O . GLY A 1 88 ? -7.150 -1.756 2.789 1.00 93.75 88 GLY A O 1
ATOM 726 N N . ILE A 1 89 ? -5.968 -2.558 4.535 1.00 93.81 89 ILE A N 1
ATOM 727 C CA . ILE A 1 89 ? -4.979 -3.322 3.778 1.00 93.81 89 ILE A CA 1
ATOM 728 C C . ILE A 1 89 ? -5.072 -4.761 4.270 1.00 93.81 89 ILE A C 1
ATOM 730 O O . ILE A 1 89 ? -4.748 -5.061 5.418 1.00 93.81 89 ILE A O 1
ATOM 734 N N . GLN A 1 90 ? -5.553 -5.644 3.400 1.00 94.50 90 GLN A N 1
ATOM 735 C CA . GLN A 1 90 ? -5.573 -7.073 3.672 1.00 94.50 90 GLN A CA 1
ATOM 736 C C . GLN A 1 90 ? -4.146 -7.612 3.591 1.00 94.50 90 GLN A C 1
ATOM 738 O O . GLN A 1 90 ? -3.463 -7.389 2.589 1.00 94.50 90 GLN A O 1
ATOM 743 N N . ILE A 1 91 ? -3.707 -8.310 4.632 1.00 92.50 91 ILE A N 1
ATOM 744 C CA . ILE A 1 91 ? -2.373 -8.902 4.721 1.00 92.50 91 ILE A CA 1
ATOM 745 C C . ILE A 1 91 ? -2.422 -10.304 4.121 1.00 92.50 91 ILE A C 1
ATOM 747 O O . ILE A 1 91 ? -1.746 -10.549 3.119 1.00 92.50 91 ILE A O 1
ATOM 751 N N . ASP A 1 92 ? -3.332 -11.139 4.620 1.00 90.50 92 ASP A N 1
ATOM 752 C CA . ASP A 1 92 ? -3.592 -12.501 4.152 1.00 90.50 92 ASP A CA 1
ATOM 753 C C . ASP A 1 92 ? -5.094 -12.860 4.273 1.00 90.50 92 ASP A C 1
ATOM 755 O O . ASP A 1 92 ? -5.960 -11.980 4.271 1.00 90.50 92 ASP A O 1
ATOM 759 N N . ALA A 1 93 ? -5.430 -14.153 4.300 1.00 90.62 93 ALA A N 1
ATOM 760 C CA . ALA A 1 93 ? -6.809 -14.630 4.385 1.00 90.62 93 ALA A CA 1
ATOM 761 C C . ALA A 1 93 ? -7.496 -14.336 5.732 1.00 90.62 93 ALA A C 1
ATOM 763 O O . ALA A 1 93 ? -8.724 -14.288 5.777 1.00 90.62 93 ALA A O 1
ATOM 764 N N . THR A 1 94 ? -6.739 -14.139 6.812 1.00 93.06 94 THR A N 1
ATOM 765 C CA . THR A 1 94 ? -7.263 -14.000 8.180 1.00 93.06 94 THR A CA 1
ATOM 766 C C . THR A 1 94 ? -6.926 -12.653 8.813 1.00 93.06 94 THR A C 1
ATOM 768 O O . THR A 1 94 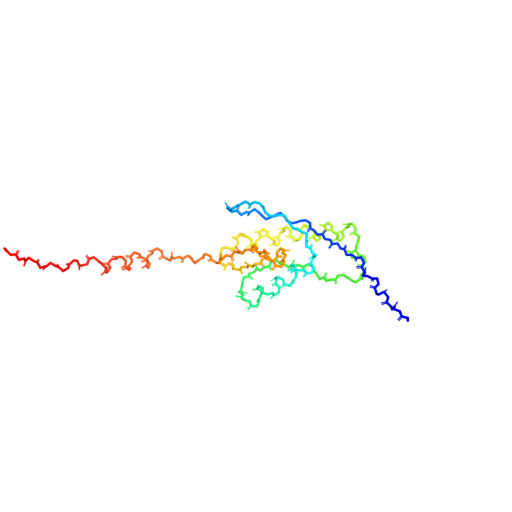? -7.613 -12.231 9.745 1.00 93.06 94 THR A O 1
ATOM 771 N N . LEU A 1 95 ? -5.919 -11.943 8.299 1.00 92.19 95 LEU A N 1
ATOM 772 C CA . LEU A 1 95 ? -5.411 -10.707 8.875 1.00 92.19 95 LEU A CA 1
ATOM 773 C C . LEU A 1 95 ? -5.559 -9.521 7.917 1.00 92.19 95 LEU A C 1
ATOM 775 O O . LEU A 1 95 ? -5.156 -9.545 6.751 1.00 92.19 95 LEU A O 1
ATOM 779 N N . ALA A 1 96 ? -6.105 -8.426 8.445 1.00 94.44 96 ALA A N 1
ATOM 780 C CA . ALA A 1 96 ? -6.179 -7.143 7.763 1.00 94.44 96 ALA A CA 1
ATOM 781 C C . ALA A 1 96 ? -5.864 -6.002 8.732 1.00 94.44 96 ALA A C 1
ATOM 783 O O . ALA A 1 96 ? -6.319 -5.991 9.876 1.00 94.44 96 ALA A O 1
ATOM 784 N N . VAL A 1 97 ? -5.127 -5.005 8.247 1.00 94.38 97 VAL A N 1
ATOM 785 C CA . VAL A 1 97 ? -4.908 -3.754 8.972 1.00 94.38 97 VAL A CA 1
ATOM 786 C C . VAL A 1 97 ? -5.964 -2.752 8.543 1.00 94.38 97 VAL A C 1
ATOM 788 O O . VAL A 1 97 ? -6.118 -2.472 7.355 1.00 94.38 97 VAL A O 1
ATOM 791 N N . LEU A 1 98 ? -6.687 -2.197 9.513 1.00 94.38 98 LEU A N 1
ATOM 792 C CA . LEU A 1 98 ? -7.772 -1.253 9.275 1.00 94.38 98 LEU A CA 1
ATOM 793 C C . LEU A 1 98 ? -7.458 0.091 9.930 1.00 94.38 98 LEU A C 1
ATOM 795 O O . LEU A 1 98 ? -7.108 0.152 11.108 1.00 94.38 98 LEU A O 1
ATOM 799 N N . LYS A 1 99 ? -7.685 1.175 9.190 1.00 93.31 99 LYS A N 1
ATOM 800 C CA . LYS A 1 99 ? -7.753 2.530 9.730 1.00 93.31 99 LYS A CA 1
ATOM 801 C C . LYS A 1 99 ? -9.189 3.022 9.635 1.00 93.31 99 LYS A C 1
ATOM 803 O O . LYS A 1 99 ? -9.756 3.068 8.546 1.00 93.31 99 LYS A O 1
ATOM 808 N N . ARG A 1 100 ? -9.767 3.433 10.763 1.00 91.19 100 ARG A N 1
ATOM 809 C CA . ARG A 1 100 ? -11.074 4.105 10.802 1.00 91.19 100 ARG A CA 1
ATOM 810 C C . ARG A 1 100 ? -10.903 5.613 10.648 1.00 91.19 100 ARG A C 1
ATOM 812 O O . ARG A 1 100 ? -9.899 6.172 11.089 1.00 91.19 100 ARG A O 1
ATOM 819 N N . ARG A 1 101 ? -11.908 6.263 10.057 1.00 88.31 101 ARG A N 1
ATOM 820 C CA . ARG A 1 101 ? -12.015 7.725 10.059 1.00 88.31 101 ARG A CA 1
ATOM 821 C C . ARG A 1 101 ? -12.097 8.203 11.507 1.00 88.31 101 ARG A C 1
ATOM 823 O O . ARG A 1 101 ? -12.908 7.682 12.272 1.00 88.31 101 ARG A O 1
ATOM 830 N N . ARG A 1 102 ? -11.312 9.215 11.869 1.00 82.69 102 ARG A N 1
ATOM 831 C CA . ARG A 1 102 ? -11.567 9.974 13.096 1.00 82.69 102 ARG A CA 1
ATOM 832 C C . ARG A 1 102 ? -12.598 11.038 12.758 1.00 82.69 102 ARG A C 1
ATOM 834 O O . ARG A 1 102 ? -12.339 11.920 11.945 1.00 82.69 102 ARG A O 1
ATOM 841 N N . LEU A 1 103 ? -13.800 10.905 13.311 1.00 67.56 103 LEU A N 1
ATOM 842 C CA . LEU A 1 103 ? -14.745 12.011 13.303 1.00 67.56 103 LEU A CA 1
ATOM 843 C C . LEU A 1 103 ? -14.187 13.044 14.279 1.00 67.56 103 LEU A C 1
ATOM 845 O O . LEU A 1 103 ? -14.006 12.735 15.456 1.00 67.56 103 LEU A O 1
ATOM 849 N N . SER A 1 104 ? -13.880 14.243 13.789 1.00 60.50 104 SER A N 1
ATOM 850 C CA . SER A 1 104 ? -13.723 15.384 14.682 1.00 60.50 104 SER A CA 1
ATOM 851 C C . SER A 1 104 ? -15.093 15.619 15.295 1.00 60.50 104 SER A C 1
ATOM 853 O O . SER A 1 104 ? -15.976 16.174 14.646 1.00 60.50 104 SER A O 1
ATOM 855 N N . VAL A 1 105 ? -15.304 15.117 16.509 1.00 59.50 105 VAL A N 1
ATOM 856 C CA . VAL A 1 105 ? -16.426 15.565 17.323 1.00 59.50 105 VAL A CA 1
ATOM 857 C C . VAL A 1 105 ? -16.177 17.047 17.547 1.00 59.50 105 VAL A C 1
ATOM 859 O O . VAL A 1 105 ? -15.162 17.416 18.140 1.00 59.50 105 VAL A O 1
ATOM 862 N N . ASP A 1 106 ? -17.050 17.895 17.012 1.00 63.50 106 ASP A N 1
ATOM 863 C CA . ASP A 1 106 ? -17.003 19.314 17.326 1.00 63.50 106 ASP A CA 1
ATOM 864 C C . ASP A 1 106 ? -17.242 19.424 18.833 1.00 63.50 106 ASP A C 1
ATOM 866 O O . ASP A 1 106 ? -18.340 19.132 19.313 1.00 63.50 106 ASP A O 1
ATOM 870 N N . ARG A 1 107 ? -16.190 19.728 19.606 1.00 59.69 107 ARG A N 1
ATOM 871 C CA . ARG A 1 107 ? -16.265 19.756 21.077 1.00 59.69 107 ARG A CA 1
ATOM 872 C C . ARG A 1 107 ? -17.401 20.662 21.545 1.00 59.69 107 ARG A C 1
ATOM 874 O O . ARG A 1 107 ? -18.082 20.312 22.494 1.00 59.69 107 ARG A O 1
ATOM 881 N N . LYS A 1 108 ? -17.702 21.721 20.784 1.00 64.94 108 LYS A N 1
ATOM 882 C CA . LYS A 1 108 ? -18.836 22.619 21.031 1.00 64.94 108 LYS A CA 1
ATOM 883 C C . LYS A 1 108 ? -20.194 21.908 21.012 1.00 64.94 108 LYS A C 1
ATOM 885 O O . LYS A 1 108 ? -21.057 22.236 21.816 1.00 64.94 108 LYS A O 1
ATOM 890 N N . LEU A 1 109 ? -20.388 20.929 20.123 1.00 63.19 109 LEU A N 1
ATOM 891 C CA . LEU A 1 109 ? -21.609 20.119 20.099 1.00 63.19 109 LEU A CA 1
ATOM 892 C C . LEU A 1 109 ? -21.637 19.140 21.275 1.00 63.19 109 LEU A C 1
ATOM 894 O O . LEU A 1 109 ? -22.677 18.986 21.907 1.00 63.19 109 LEU A O 1
ATOM 898 N N . LEU A 1 110 ? -20.506 18.523 21.620 1.00 61.81 110 LEU A N 1
ATOM 899 C CA . LEU A 1 110 ? -20.431 17.614 22.769 1.00 61.81 110 LEU A CA 1
ATOM 900 C C . LEU A 1 110 ? -20.706 18.341 24.100 1.00 61.81 110 LEU A C 1
ATOM 902 O O . LEU A 1 110 ? -21.462 17.826 24.920 1.00 61.81 110 LEU A O 1
ATOM 906 N N . ASP A 1 111 ? -20.179 19.557 24.260 1.00 63.59 111 ASP A N 1
ATOM 907 C CA . ASP A 1 111 ? -20.417 20.429 25.419 1.00 63.59 111 ASP A CA 1
ATOM 908 C C . ASP A 1 111 ? -21.888 20.885 25.507 1.00 63.59 111 ASP A C 1
ATOM 910 O O . ASP A 1 111 ? -22.437 21.057 26.598 1.00 63.59 111 ASP A O 1
ATOM 914 N N . SER A 1 112 ? -22.571 21.031 24.364 1.00 62.00 112 SER A N 1
ATOM 915 C CA . SER A 1 112 ? -24.008 21.335 24.340 1.00 62.00 112 SER A CA 1
ATOM 916 C C . SER A 1 112 ? -24.875 20.158 24.806 1.00 62.00 112 SER A C 1
ATOM 918 O O . SER A 1 112 ? -25.862 20.373 25.504 1.00 62.00 112 SER A O 1
ATOM 920 N N . PHE A 1 113 ? -24.481 18.911 24.514 1.00 58.00 113 PHE A N 1
ATOM 921 C CA . PHE A 1 113 ? -25.210 17.719 24.970 1.00 58.00 113 PHE A CA 1
ATOM 922 C C . PHE A 1 113 ? -24.997 17.424 26.462 1.00 58.00 113 PHE A C 1
ATOM 924 O O . PHE A 1 113 ? -25.926 16.991 27.148 1.00 58.00 113 PHE A O 1
ATOM 931 N N . THR A 1 114 ? -23.805 17.687 27.001 1.00 56.81 114 THR A N 1
ATOM 932 C CA . THR A 1 114 ? -23.549 17.546 28.445 1.00 56.81 114 THR A CA 1
ATOM 933 C C . THR A 1 114 ? -24.228 18.646 29.261 1.00 56.81 114 THR A C 1
ATOM 935 O O . THR A 1 114 ? -24.658 18.379 30.382 1.00 56.81 114 THR A O 1
ATOM 938 N N . SER A 1 115 ? -24.432 19.834 28.681 1.00 49.84 115 SER A N 1
ATOM 939 C CA . SER A 1 115 ? -25.146 20.941 29.334 1.00 49.84 115 SER A CA 1
ATOM 940 C C . SER A 1 115 ? -26.647 20.677 29.536 1.00 49.84 115 SER A C 1
ATOM 942 O O . SER A 1 115 ? -27.245 21.241 30.447 1.00 49.84 115 SER A O 1
ATOM 944 N N . THR A 1 116 ? -27.274 19.804 28.740 1.00 48.78 116 THR A N 1
ATOM 945 C CA . THR A 1 116 ? -28.716 19.496 28.863 1.00 48.78 116 THR A CA 1
ATOM 946 C C . THR A 1 116 ? -29.018 18.338 29.826 1.00 48.78 116 THR A C 1
ATOM 948 O O . THR A 1 116 ? -30.165 18.161 30.224 1.00 48.78 116 THR A O 1
ATOM 951 N N . THR A 1 117 ? -28.014 17.564 30.257 1.00 47.22 117 THR A N 1
ATOM 952 C CA . THR A 1 117 ? -28.238 16.310 31.014 1.00 47.22 117 THR A CA 1
ATOM 953 C C . THR A 1 117 ? -27.969 16.435 32.527 1.00 47.22 117 THR A C 1
ATOM 955 O O . THR A 1 117 ? -27.940 15.435 33.236 1.00 47.22 117 THR A O 1
ATOM 958 N N . LEU A 1 118 ? -27.801 17.657 33.051 1.00 47.00 118 LEU A N 1
ATOM 959 C CA . LEU A 1 118 ? -27.669 17.934 34.492 1.00 47.00 118 LEU A CA 1
ATOM 960 C C . LEU A 1 118 ? -28.618 19.054 34.953 1.00 47.00 118 LEU A C 1
ATOM 962 O O . LEU A 1 118 ? -28.229 19.965 35.675 1.00 47.00 118 LEU A O 1
ATOM 966 N N . ALA A 1 119 ? -29.892 18.976 34.572 1.00 47.16 119 ALA A N 1
ATOM 967 C CA . ALA A 1 119 ? -30.944 19.496 35.438 1.00 47.16 119 ALA A CA 1
ATOM 968 C C . ALA A 1 119 ? -31.392 18.333 36.333 1.00 47.16 119 ALA A C 1
ATOM 970 O O . ALA A 1 119 ? -32.270 17.556 35.960 1.00 47.16 119 ALA A O 1
ATOM 971 N N . SER A 1 120 ? -30.724 18.160 37.480 1.00 44.00 120 SER A N 1
ATOM 972 C CA . SER A 1 120 ? -31.214 17.267 38.535 1.00 44.00 120 SER A CA 1
ATOM 973 C C . SER A 1 120 ? -32.663 17.638 38.859 1.00 44.00 120 SER A C 1
ATOM 975 O O . SER A 1 120 ? -32.920 18.813 39.135 1.00 44.00 120 SER A O 1
ATOM 977 N N . PRO A 1 121 ? -33.612 16.686 38.868 1.00 45.03 121 PRO A N 1
ATOM 978 C CA . PRO A 1 121 ? -34.923 16.925 39.441 1.00 45.03 121 PRO A CA 1
ATOM 979 C C . PRO A 1 121 ? -34.725 17.174 40.935 1.00 45.03 121 PRO A C 1
ATOM 981 O O . PRO A 1 121 ? -34.432 16.260 41.702 1.00 45.03 121 PRO A O 1
ATOM 984 N N . HIS A 1 122 ? -34.830 18.437 41.329 1.00 47.72 122 HIS A N 1
ATOM 985 C CA . HIS A 1 122 ? -34.900 18.850 42.717 1.00 47.72 122 HIS A CA 1
ATOM 986 C C . HIS A 1 122 ? -36.277 18.450 43.253 1.00 47.72 122 HIS A C 1
ATOM 988 O O . HIS A 1 122 ? -37.232 19.218 43.158 1.00 47.72 122 HIS A O 1
ATOM 994 N N . TRP A 1 123 ? -36.405 17.228 43.766 1.00 51.97 123 TRP A N 1
ATOM 995 C CA . TRP A 1 123 ? -37.444 16.945 44.746 1.00 51.97 123 TRP A CA 1
ATOM 996 C C . TRP A 1 123 ? -36.784 16.921 46.123 1.00 51.97 123 TRP A C 1
ATOM 998 O O . TRP A 1 123 ? -36.136 15.959 46.524 1.00 51.97 123 TRP A O 1
ATOM 1008 N N . GLU A 1 124 ? -36.911 18.046 46.821 1.00 45.00 124 GLU A N 1
ATOM 1009 C CA . GLU A 1 124 ? -36.954 18.066 48.278 1.00 45.00 124 GLU A CA 1
ATOM 1010 C C . GLU A 1 124 ? -38.114 17.179 48.726 1.00 45.00 124 GLU A C 1
ATOM 1012 O O . GLU A 1 124 ? -39.244 17.376 48.276 1.00 45.00 124 GLU A O 1
ATOM 1017 N N . VAL A 1 125 ? -37.862 16.248 49.642 1.00 46.44 125 VAL A N 1
ATOM 1018 C CA . VAL A 1 125 ? -38.887 15.848 50.605 1.00 46.44 125 VAL A CA 1
ATOM 1019 C C . VAL A 1 125 ? -38.237 15.798 51.985 1.00 46.44 125 VAL A C 1
ATOM 1021 O O . VAL A 1 125 ? -37.130 15.283 52.146 1.00 46.44 125 VAL A O 1
ATOM 1024 N N . ALA A 1 126 ? -38.957 16.448 52.896 1.00 47.38 126 ALA A N 1
ATOM 1025 C CA . ALA A 1 126 ? -38.682 16.763 54.288 1.00 47.38 126 ALA A CA 1
ATOM 1026 C C . ALA A 1 126 ? -38.573 15.552 55.224 1.00 47.38 126 ALA A C 1
ATOM 1028 O O . ALA A 1 126 ? -39.051 14.456 54.850 1.00 47.38 126 ALA A O 1
#

pLDDT: mean 81.36, std 17.22, range [36.12, 97.06]

Radius of gyration: 23.49 Å; chains: 1; bounding box: 54×54×77 Å

Sequence (126 aa):
MVLATEKAPFVEYEIEISTPKGLVVCWKRFREFRILRHGLKRTSNARLPSLPKRRWLCNLSTDTISERKVMLNQFLSQLVANEALQWGIQIDATLAVLKRRRLSVDRKLLDSFTSTTLASPHWEVA

Foldseek 3Di:
DDPPPDPPDFDWDWDWDQDPVGIDIATDGLVLVVVQVVVQVVVDPDDADDQDDDDPPPCVPPVNVVVNVVSVVVRVVVQVPQLQDWGWDARDPPDIDTRDRDDPPPVVVVVVVVVVPPPPPDDDDD